Protein AF-A0AAD3TSW9-F1 (afdb_monomer_lite)

Secondary structure (DSSP, 8-state):
-----PPPPPPP----SS---TT-PPPSSHHHHHHHHHHHHHHHTTGGGS-HHHHHHHHHHHHHHHHHHHHHHHHTHHHHHHHHHHHHHHHHHS-SS--HHHHHHHHHHHHHHHHHHHHHHHHT-------

Foldseek 3Di:
DDDPDDDPPDDDDDPDDQDDDPPDQDDDDPVNVVVVVVVVVCVVVVVSVDDPVVVVVVCVVVVVVVVVVVVCCVPPVVVVVLVVVLVVCCVPVVDSPDPVVVVVVVVVVVVVVVVVVVVVVVVDPPPDPDD

Structure (mmCIF, N/CA/C/O backbone):
data_AF-A0AAD3TSW9-F1
#
_entry.id   AF-A0AAD3TSW9-F1
#
loop_
_atom_site.group_PDB
_atom_site.id
_atom_site.type_symbol
_atom_site.label_atom_id
_atom_site.label_alt_id
_atom_site.label_comp_id
_atom_site.label_asym_id
_atom_site.label_entity_id
_atom_site.label_seq_id
_atom_site.pdbx_PDB_ins_code
_atom_site.Cartn_x
_atom_site.Cartn_y
_atom_site.Cartn_z
_atom_site.occupancy
_atom_site.B_iso_or_equiv
_atom_site.auth_seq_id
_atom_site.auth_comp_id
_atom_site.auth_asym_id
_atom_site.auth_atom_id
_atom_site.pdbx_PDB_model_num
ATOM 1 N N . MET A 1 1 ? -52.615 -1.595 41.975 1.00 52.59 1 MET A N 1
ATOM 2 C CA . MET A 1 1 ? -51.760 -0.455 41.580 1.00 52.59 1 MET A CA 1
ATOM 3 C C . MET A 1 1 ? -50.637 -0.987 40.697 1.00 52.59 1 MET A C 1
ATOM 5 O O . MET A 1 1 ? -49.914 -1.856 41.174 1.00 52.59 1 MET A O 1
ATOM 9 N N . PRO A 1 2 ? -50.525 -0.578 39.422 1.00 58.91 2 PRO A N 1
ATOM 10 C CA . PRO A 1 2 ? -49.438 -1.028 38.558 1.00 58.91 2 PRO A CA 1
ATOM 11 C C . PRO A 1 2 ? -48.141 -0.309 38.956 1.00 58.91 2 PRO A C 1
ATOM 13 O O . PRO A 1 2 ? -48.108 0.916 39.022 1.00 58.91 2 PRO A O 1
ATOM 16 N N . ARG A 1 3 ? -47.082 -1.069 39.261 1.00 62.22 3 ARG A N 1
ATOM 17 C CA . ARG A 1 3 ? -45.734 -0.518 39.457 1.00 62.22 3 ARG A CA 1
ATOM 18 C C . ARG A 1 3 ? -45.218 -0.044 38.100 1.00 62.22 3 ARG A C 1
ATOM 20 O O . ARG A 1 3 ? -44.934 -0.868 37.236 1.00 62.22 3 ARG A O 1
ATOM 27 N N . THR A 1 4 ? -45.112 1.264 37.905 1.00 66.75 4 THR A N 1
ATOM 28 C CA . THR A 1 4 ? -44.358 1.827 36.786 1.00 66.75 4 THR A CA 1
ATOM 29 C C . THR A 1 4 ? -42.881 1.593 37.079 1.00 66.75 4 THR A C 1
ATOM 31 O O . THR A 1 4 ? -42.334 2.160 38.019 1.00 66.75 4 THR A O 1
ATOM 34 N N . HIS A 1 5 ? -42.243 0.692 36.331 1.00 65.69 5 HIS A N 1
ATOM 35 C CA . HIS A 1 5 ? -40.787 0.659 36.292 1.00 65.69 5 HIS A CA 1
ATOM 36 C C . HIS A 1 5 ? -40.341 1.907 35.538 1.00 65.69 5 HIS A C 1
ATOM 38 O O . HIS A 1 5 ? -40.593 2.016 34.337 1.00 65.69 5 HIS A O 1
ATOM 44 N N . ASP A 1 6 ? -39.717 2.849 36.240 1.00 69.56 6 ASP A N 1
ATOM 45 C CA . ASP A 1 6 ? -39.040 3.962 35.590 1.00 69.56 6 ASP A CA 1
ATOM 46 C C . ASP A 1 6 ? -38.030 3.384 34.596 1.00 69.56 6 ASP A C 1
ATOM 48 O O . ASP A 1 6 ? -37.225 2.508 34.935 1.00 69.56 6 ASP A O 1
ATOM 52 N N . ALA A 1 7 ? -38.119 3.818 33.338 1.00 68.94 7 ALA A N 1
ATOM 53 C CA . ALA A 1 7 ? -37.167 3.407 32.323 1.00 68.94 7 ALA A CA 1
ATOM 54 C C . ALA A 1 7 ? -35.771 3.822 32.798 1.00 68.94 7 ALA A C 1
ATOM 56 O O . ALA A 1 7 ? -35.547 4.993 33.114 1.00 68.94 7 ALA A O 1
ATOM 57 N N . ALA A 1 8 ? -34.851 2.856 32.882 1.00 71.81 8 ALA A N 1
ATOM 58 C CA . ALA A 1 8 ? -33.491 3.122 33.325 1.00 71.81 8 ALA A CA 1
ATOM 59 C C . ALA A 1 8 ? -32.912 4.305 32.525 1.00 71.81 8 ALA A C 1
ATOM 61 O O . ALA A 1 8 ? -33.096 4.353 31.301 1.00 71.81 8 ALA A O 1
ATOM 62 N N . PRO A 1 9 ? -32.242 5.270 33.185 1.00 72.25 9 PRO A N 1
ATOM 63 C CA . PRO A 1 9 ? -31.686 6.423 32.496 1.00 72.25 9 PRO A CA 1
ATOM 64 C C . PRO A 1 9 ? -30.763 5.947 31.377 1.00 72.25 9 PRO A C 1
ATOM 66 O O . PRO A 1 9 ? -30.002 4.989 31.546 1.00 72.25 9 PRO A O 1
ATOM 69 N N . ALA A 1 10 ? -30.846 6.608 30.220 1.00 65.88 10 ALA A N 1
ATOM 70 C CA . ALA A 1 10 ? -29.999 6.270 29.088 1.00 65.88 10 ALA A CA 1
ATOM 71 C C . ALA A 1 10 ? -28.527 6.296 29.541 1.00 65.88 10 ALA A C 1
ATOM 73 O O . ALA A 1 10 ? -28.100 7.296 30.128 1.00 65.88 10 ALA A O 1
ATOM 74 N N . PRO A 1 11 ? -27.747 5.227 29.298 1.00 59.88 11 PRO A N 1
ATOM 75 C CA . PRO A 1 11 ? -26.388 5.138 29.804 1.00 59.88 11 PRO A CA 1
ATOM 76 C C . PRO A 1 11 ? -25.559 6.323 29.298 1.00 59.88 11 PRO A C 1
ATOM 78 O O . PRO A 1 11 ? -25.473 6.619 28.095 1.00 59.88 11 PRO A O 1
ATOM 81 N N . THR A 1 12 ? -24.969 7.039 30.248 1.00 55.97 12 THR A N 1
ATOM 82 C CA . THR A 1 12 ? -24.057 8.145 29.998 1.00 55.97 12 THR A CA 1
ATOM 83 C C . THR A 1 12 ? -22.735 7.584 29.484 1.00 55.97 12 THR A C 1
ATOM 85 O O . THR A 1 12 ? -22.112 6.708 30.080 1.00 55.97 12 THR A O 1
ATOM 88 N N . SER A 1 13 ? -22.325 8.044 28.303 1.00 50.69 13 SER A N 1
ATOM 89 C CA . SER A 1 13 ? -21.106 7.577 27.648 1.00 50.69 13 SER A CA 1
ATOM 90 C C . SER A 1 13 ? -19.903 8.286 28.257 1.00 50.69 13 SER A C 1
ATOM 92 O O . SER A 1 13 ? -19.529 9.362 27.793 1.00 50.69 13 SER A O 1
ATOM 94 N N . TYR A 1 14 ? -19.299 7.691 29.282 1.00 47.47 14 TYR A N 1
ATOM 95 C CA . TYR A 1 14 ? -17.979 8.096 29.753 1.00 47.47 14 TYR A CA 1
ATOM 96 C C . TYR A 1 14 ? -16.935 7.170 29.138 1.00 47.47 14 TYR A C 1
ATOM 98 O O . TYR A 1 14 ? -16.962 5.957 29.342 1.00 47.47 14 TYR A O 1
ATOM 106 N N . ARG A 1 15 ? -16.000 7.742 28.375 1.00 52.94 15 ARG A N 1
ATOM 107 C CA . ARG A 1 15 ? -14.764 7.055 27.998 1.00 52.94 15 ARG A CA 1
ATOM 108 C C . ARG A 1 15 ? -13.807 7.184 29.184 1.00 52.94 15 ARG A C 1
ATOM 110 O O . ARG A 1 15 ? -13.001 8.105 29.223 1.00 52.94 15 ARG A O 1
ATOM 117 N N . LEU A 1 16 ? -13.939 6.290 30.159 1.00 44.91 16 LEU A N 1
ATOM 118 C CA . LEU A 1 16 ? -12.972 6.130 31.242 1.00 44.91 16 LEU A CA 1
ATOM 119 C C . LEU A 1 16 ? -12.423 4.698 31.186 1.00 44.91 16 LEU A C 1
ATOM 121 O O . LEU A 1 16 ? -13.179 3.748 31.352 1.00 44.91 16 LEU A O 1
ATOM 125 N N . GLY A 1 17 ? -11.122 4.553 30.920 1.00 48.62 17 GLY A N 1
ATOM 126 C CA . GLY A 1 17 ? -10.376 3.329 31.237 1.00 48.62 17 GLY A CA 1
ATOM 127 C C . GLY A 1 17 ? -10.744 2.046 30.477 1.00 48.62 17 GLY A C 1
ATOM 128 O O . GLY A 1 17 ? -10.981 1.025 31.105 1.00 48.62 17 GLY A O 1
ATOM 129 N N . GLY A 1 18 ? -10.736 2.056 29.141 1.00 51.91 18 GLY A N 1
ATOM 130 C CA . GLY A 1 18 ? -10.472 0.812 28.393 1.00 51.91 18 GLY A CA 1
ATOM 131 C C . GLY A 1 18 ? -11.644 -0.123 28.067 1.00 51.91 18 GLY A C 1
ATOM 132 O O . GLY A 1 18 ? -11.401 -1.185 27.513 1.00 51.91 18 GLY A O 1
ATOM 133 N N . ILE A 1 19 ? -12.910 0.247 28.297 1.00 50.22 19 ILE A N 1
ATOM 134 C CA . ILE A 1 19 ? -14.049 -0.557 27.805 1.00 50.22 19 ILE A CA 1
ATOM 135 C C . ILE A 1 19 ? -14.757 0.177 26.661 1.00 50.22 19 ILE A C 1
ATOM 137 O O . ILE A 1 19 ? -15.456 1.172 26.869 1.00 50.22 19 ILE A O 1
ATOM 141 N N . VAL A 1 20 ? -14.594 -0.323 25.431 1.00 55.25 20 VAL A N 1
ATOM 142 C CA . VAL A 1 20 ? -15.371 0.117 24.262 1.00 55.25 20 VAL A CA 1
ATOM 143 C C . VAL A 1 20 ? -16.806 -0.385 24.430 1.00 55.25 20 VAL A C 1
ATOM 145 O O . VAL A 1 20 ? -17.089 -1.563 24.226 1.00 55.25 20 VAL A O 1
ATOM 148 N N . ARG A 1 21 ? -17.733 0.497 24.819 1.00 55.62 21 ARG A N 1
ATOM 149 C CA . ARG A 1 21 ? -19.162 0.162 24.811 1.00 55.62 21 ARG A CA 1
ATOM 150 C C . ARG A 1 21 ? -19.724 0.318 23.390 1.00 55.62 21 ARG A C 1
ATOM 152 O O . ARG A 1 21 ? -19.647 1.386 22.787 1.00 55.62 21 ARG A O 1
ATOM 159 N N . TYR A 1 22 ? -20.266 -0.774 22.847 1.00 59.31 22 TYR A N 1
ATOM 160 C CA . TYR A 1 22 ? -20.879 -0.873 21.507 1.00 59.31 22 TYR A CA 1
ATOM 161 C C . TYR A 1 22 ? -22.328 -0.357 21.453 1.00 59.31 22 TYR A C 1
ATOM 163 O O . TYR A 1 22 ? -23.017 -0.494 20.443 1.00 59.31 22 TYR A O 1
ATOM 171 N N . ASP A 1 23 ? -22.806 0.208 22.554 1.00 59.72 23 ASP A N 1
ATOM 172 C CA . ASP A 1 23 ? -24.193 0.576 22.818 1.00 59.72 23 ASP A CA 1
ATOM 173 C C . ASP A 1 23 ? -24.672 1.785 21.997 1.00 59.72 23 ASP A C 1
ATOM 175 O O . ASP A 1 23 ? -25.854 1.867 21.661 1.00 59.72 23 ASP A O 1
ATOM 179 N N . LYS A 1 24 ? -23.777 2.695 21.589 1.00 64.94 24 LYS A N 1
ATOM 180 C CA . LYS A 1 24 ? -24.124 3.838 20.724 1.00 64.94 24 LYS A CA 1
ATOM 181 C C . LYS A 1 24 ? -23.569 3.692 19.312 1.00 64.94 24 LYS A C 1
ATOM 183 O O . LYS A 1 24 ? -22.480 4.166 18.990 1.00 64.94 24 LYS A O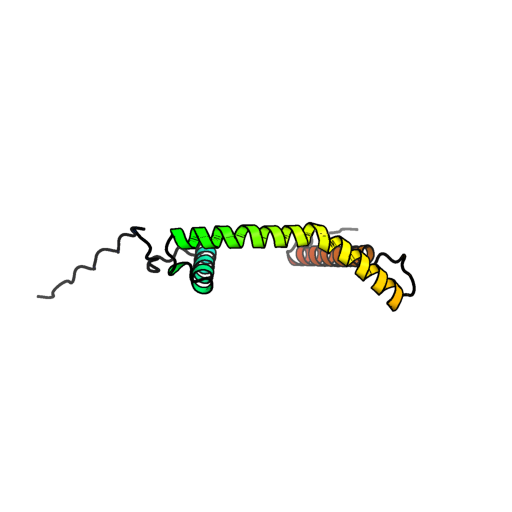 1
ATOM 188 N N . MET A 1 25 ? -24.371 3.105 18.424 1.00 68.19 25 MET A N 1
ATOM 189 C CA . MET A 1 25 ? -24.044 3.069 17.001 1.00 68.19 25 MET A CA 1
ATOM 190 C C . MET A 1 25 ? -24.200 4.471 16.374 1.00 68.19 25 MET A C 1
ATOM 192 O O . MET A 1 25 ? -25.280 5.061 16.470 1.00 68.19 25 MET A O 1
ATOM 196 N N . PRO A 1 26 ? -23.180 5.015 15.682 1.00 77.75 26 PRO A N 1
ATOM 197 C CA . PRO A 1 26 ? -23.288 6.323 15.039 1.00 77.75 26 PRO A CA 1
ATOM 198 C C . PRO A 1 26 ? -24.380 6.340 13.947 1.00 77.75 26 PRO A C 1
ATOM 200 O O . PRO A 1 26 ? -24.703 5.289 13.374 1.00 77.75 26 PRO A O 1
ATOM 203 N N . PRO A 1 27 ? -24.963 7.515 13.635 1.00 81.50 27 PRO A N 1
ATOM 204 C CA . PRO A 1 27 ? -25.993 7.667 12.604 1.00 81.50 27 PRO A CA 1
ATOM 205 C C . PRO A 1 27 ? -25.520 7.179 11.225 1.00 81.50 27 PRO A C 1
ATOM 207 O O . PRO A 1 27 ? -24.321 7.034 10.972 1.00 81.50 27 PRO A O 1
ATOM 210 N N . ARG A 1 28 ? -26.478 6.854 10.345 1.00 75.75 28 ARG A N 1
ATOM 211 C CA . ARG A 1 28 ? -26.212 6.295 9.006 1.00 75.75 28 ARG A CA 1
ATOM 212 C C . ARG A 1 28 ? -25.315 7.236 8.186 1.00 75.75 28 ARG A C 1
ATOM 214 O O . ARG A 1 28 ? -25.479 8.448 8.240 1.00 75.75 28 ARG A O 1
ATOM 221 N N . GLY A 1 29 ? -24.369 6.657 7.443 1.00 86.19 29 GLY A N 1
ATOM 222 C CA . GLY A 1 29 ? -23.421 7.382 6.590 1.00 86.19 29 GLY A CA 1
ATOM 223 C C . GLY A 1 29 ? -21.984 6.860 6.698 1.00 86.19 29 GLY A C 1
ATOM 224 O O . GLY A 1 29 ? -21.730 5.806 7.291 1.00 86.19 29 GLY A O 1
ATOM 225 N N . ILE A 1 30 ? -21.037 7.635 6.163 1.00 86.44 30 ILE A N 1
ATOM 226 C CA . ILE A 1 30 ? -19.595 7.316 6.124 1.00 86.44 30 ILE A CA 1
ATOM 227 C C . ILE A 1 30 ? -19.034 7.119 7.538 1.00 86.44 30 ILE A C 1
ATOM 229 O O . ILE A 1 30 ? -18.249 6.205 7.780 1.00 86.44 30 ILE A O 1
ATOM 233 N N . ARG A 1 31 ? -19.519 7.900 8.511 1.00 79.12 31 ARG A N 1
ATOM 234 C CA . ARG A 1 31 ? -19.105 7.789 9.918 1.00 79.12 31 ARG A CA 1
ATOM 235 C C . ARG A 1 31 ? -19.416 6.414 10.518 1.00 79.12 31 ARG A C 1
ATOM 237 O O . ARG A 1 31 ? -18.618 5.892 11.289 1.00 79.12 31 ARG A O 1
ATOM 244 N N . ARG A 1 32 ? -20.541 5.793 10.137 1.00 81.69 32 ARG A N 1
ATOM 245 C CA . ARG A 1 32 ? -20.891 4.424 10.555 1.00 81.69 32 ARG A CA 1
ATOM 246 C C . ARG A 1 32 ? -20.035 3.377 9.856 1.00 81.69 32 ARG A C 1
ATOM 248 O O . ARG A 1 32 ? -19.698 2.375 10.479 1.00 81.69 32 ARG A O 1
ATOM 255 N N . PHE A 1 33 ? -19.694 3.591 8.589 1.00 85.69 33 PHE A N 1
ATOM 256 C CA . PHE A 1 33 ? -18.800 2.690 7.867 1.00 85.69 33 PHE A CA 1
ATOM 257 C C . PHE A 1 33 ? -17.397 2.682 8.486 1.00 85.69 33 PHE A C 1
ATOM 259 O O . PHE A 1 33 ? -16.904 1.614 8.836 1.00 85.69 33 PHE A O 1
ATOM 266 N N . LEU A 1 34 ? -16.812 3.863 8.715 1.00 85.94 34 LEU A N 1
ATOM 267 C CA . LEU A 1 34 ? -15.507 4.003 9.367 1.00 85.94 34 LEU A CA 1
ATOM 268 C C . LEU A 1 34 ? -15.508 3.391 10.768 1.00 85.94 34 LEU A C 1
ATOM 270 O O . LEU A 1 34 ? -14.627 2.606 11.084 1.00 85.94 34 LEU A O 1
ATOM 274 N N . TRP A 1 35 ? -16.543 3.656 11.571 1.00 82.31 35 TRP A N 1
ATOM 275 C CA . TRP A 1 35 ? -16.681 3.056 12.901 1.00 82.31 35 TRP A CA 1
ATOM 276 C C . TRP A 1 35 ? -16.719 1.521 12.858 1.00 82.31 35 TRP A C 1
ATOM 278 O O . TRP A 1 35 ? -16.021 0.869 13.628 1.00 82.31 35 TRP A O 1
ATOM 288 N N . LYS A 1 36 ? -17.471 0.928 11.916 1.00 84.06 36 LYS A N 1
ATOM 289 C CA . LYS A 1 36 ? -17.488 -0.532 11.723 1.00 84.06 36 LYS A CA 1
ATOM 290 C C . LYS A 1 36 ? -16.119 -1.073 11.315 1.00 84.06 36 LYS A C 1
ATOM 292 O O . LYS A 1 36 ? -15.745 -2.150 11.763 1.00 84.06 36 LYS A O 1
ATOM 297 N N . LYS A 1 37 ? -15.394 -0.358 10.452 1.00 85.88 37 LYS A N 1
ATOM 298 C CA . LYS A 1 37 ? -14.063 -0.772 9.998 1.00 85.88 37 LYS A CA 1
ATOM 299 C C . LYS A 1 37 ? -13.017 -0.658 11.098 1.00 85.88 37 LYS A C 1
ATOM 301 O O . LYS A 1 37 ? -12.283 -1.619 11.283 1.00 85.88 37 LYS A O 1
ATOM 306 N N . CYS A 1 38 ? -13.009 0.426 11.870 1.00 80.81 38 CYS A N 1
ATOM 307 C CA . CYS A 1 38 ? -12.161 0.537 13.056 1.00 80.81 38 CYS A CA 1
ATOM 308 C C . CYS A 1 38 ? -12.426 -0.615 14.028 1.00 80.81 38 CYS A C 1
ATOM 310 O O . CYS A 1 38 ? -11.490 -1.292 14.415 1.00 80.81 38 CYS A O 1
ATOM 312 N N . LEU A 1 39 ? -13.694 -0.931 14.312 1.00 81.50 39 LEU A N 1
ATOM 313 C CA . LEU A 1 39 ? -14.035 -2.067 15.171 1.00 81.50 39 LEU A CA 1
ATOM 314 C C . LEU A 1 39 ? -13.588 -3.423 14.618 1.00 81.50 39 LEU A C 1
ATOM 316 O O . LEU A 1 39 ? -13.150 -4.275 15.381 1.00 81.50 39 LEU A O 1
ATOM 320 N N . GLN A 1 40 ? -13.695 -3.639 13.304 1.00 83.50 40 GLN A N 1
ATOM 321 C CA . GLN A 1 40 ? -13.167 -4.854 12.675 1.00 83.50 40 GLN A CA 1
ATOM 322 C C . GLN A 1 40 ? -11.649 -4.942 12.838 1.00 83.50 40 GLN A C 1
ATOM 324 O O . GLN A 1 40 ? -11.135 -6.009 13.150 1.00 83.50 40 GLN A O 1
ATOM 329 N N . VAL A 1 41 ? -10.938 -3.830 12.651 1.00 80.06 41 VAL A N 1
ATOM 330 C CA . VAL A 1 41 ? -9.483 -3.769 12.827 1.00 80.06 41 VAL A CA 1
ATOM 331 C C . VAL A 1 41 ? -9.102 -4.024 14.286 1.00 80.06 41 VAL A C 1
ATOM 333 O O . VAL A 1 41 ? -8.248 -4.870 14.536 1.00 80.06 41 VAL A O 1
ATOM 336 N N . ASP A 1 42 ? -9.782 -3.385 15.239 1.00 78.50 42 ASP A N 1
ATOM 337 C CA . ASP A 1 42 ? -9.553 -3.574 16.677 1.00 78.50 42 ASP A CA 1
ATOM 338 C C . ASP A 1 42 ? -9.799 -5.027 17.109 1.00 78.50 42 ASP A C 1
ATOM 340 O O . ASP A 1 42 ? -9.064 -5.557 17.943 1.00 78.50 42 ASP A O 1
ATOM 344 N N . ALA A 1 43 ? -10.802 -5.686 16.518 1.00 78.38 43 ALA A N 1
ATOM 345 C CA . ALA A 1 43 ? -11.105 -7.093 16.765 1.00 78.38 43 ALA A CA 1
ATOM 346 C C . ALA A 1 43 ? -10.070 -8.039 16.135 1.00 78.38 43 ALA A C 1
ATOM 348 O O . ALA A 1 43 ? -9.656 -8.997 16.779 1.00 78.38 43 ALA A O 1
ATOM 349 N N . HIS A 1 44 ? -9.636 -7.786 14.896 1.00 81.94 44 HIS A N 1
ATOM 350 C CA . HIS A 1 44 ? -8.659 -8.639 14.209 1.00 81.94 44 HIS A CA 1
ATOM 351 C C . HIS A 1 44 ? -7.244 -8.516 14.778 1.00 81.94 44 HIS A C 1
ATOM 353 O O . HIS A 1 44 ? -6.504 -9.494 14.773 1.00 81.94 44 HIS A O 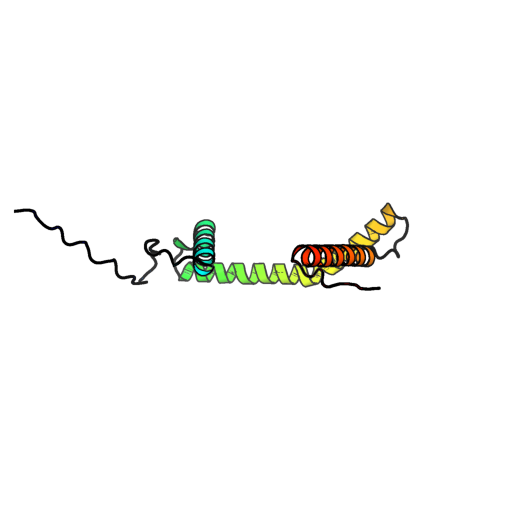1
ATOM 359 N N . LEU A 1 45 ? -6.869 -7.332 15.260 1.00 74.00 45 LEU A N 1
ATOM 360 C CA . LEU A 1 45 ? -5.549 -7.067 15.833 1.00 74.00 45 LEU A CA 1
ATOM 361 C C . LEU A 1 45 ? -5.532 -7.178 17.363 1.00 74.00 45 LEU A C 1
ATOM 363 O O . LEU A 1 45 ? -4.504 -6.912 17.978 1.00 74.00 45 LEU A O 1
ATOM 367 N N . CYS A 1 46 ? -6.658 -7.561 17.976 1.00 78.88 46 CYS A N 1
ATOM 368 C CA . CYS A 1 46 ? -6.836 -7.655 19.427 1.00 78.88 46 CYS A CA 1
ATOM 369 C C . CYS A 1 46 ? -6.434 -6.384 20.202 1.00 78.88 46 CYS A C 1
ATOM 371 O O . CYS A 1 46 ? -6.188 -6.451 21.405 1.00 78.88 46 CYS A O 1
ATOM 373 N N . PHE A 1 47 ? -6.432 -5.208 19.562 1.00 75.31 47 PHE A N 1
ATOM 374 C CA . PHE A 1 47 ? -6.094 -3.943 20.225 1.00 75.31 47 PHE A CA 1
ATOM 375 C C . PHE A 1 47 ? -7.048 -3.605 21.373 1.00 75.31 4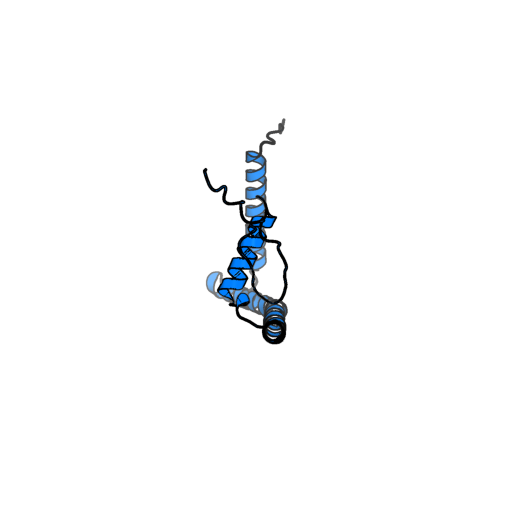7 PHE A C 1
ATOM 377 O O . PHE A 1 47 ? -6.673 -2.881 22.287 1.00 75.31 47 PHE A O 1
ATOM 384 N N . ALA A 1 48 ? -8.263 -4.164 21.361 1.00 70.62 48 ALA A N 1
ATOM 385 C CA . ALA A 1 48 ? -9.233 -3.994 22.438 1.00 70.62 48 ALA A CA 1
ATOM 386 C C . ALA A 1 48 ? -8.846 -4.704 23.751 1.00 70.62 48 ALA A C 1
ATOM 388 O O . ALA A 1 48 ? -9.419 -4.377 24.787 1.00 70.62 48 ALA A O 1
ATOM 389 N N . MET A 1 49 ? -7.925 -5.675 23.713 1.00 82.31 49 MET A N 1
ATOM 390 C CA . MET A 1 49 ? -7.440 -6.391 24.903 1.00 82.31 49 MET A CA 1
ATOM 391 C C . MET A 1 49 ? -6.103 -5.862 25.423 1.00 82.31 49 MET A C 1
ATOM 393 O O . MET A 1 49 ? -5.703 -6.235 26.521 1.00 82.31 49 MET A O 1
ATOM 397 N N . LEU A 1 50 ? -5.423 -5.015 24.649 1.00 83.38 50 LEU A N 1
ATOM 398 C CA . LEU A 1 50 ? -4.133 -4.460 25.030 1.00 83.38 50 LEU A CA 1
ATOM 399 C C . LEU A 1 50 ? -4.294 -3.273 25.969 1.00 83.38 50 LEU A C 1
ATOM 401 O O . LEU A 1 50 ? -5.156 -2.409 25.774 1.00 83.38 50 LEU A O 1
ATOM 405 N N . GLU A 1 51 ? -3.389 -3.174 26.937 1.00 86.19 51 GLU A N 1
ATOM 406 C CA . GLU A 1 51 ? -3.244 -1.928 27.670 1.00 86.19 51 GLU A CA 1
ATOM 407 C C . GLU A 1 51 ? -2.721 -0.822 26.746 1.00 86.19 51 GLU A C 1
ATOM 409 O O . GLU A 1 51 ? -2.004 -1.057 25.768 1.00 86.19 51 GLU A O 1
ATOM 414 N N . TRP A 1 52 ? -3.056 0.427 27.074 1.00 79.56 52 TRP A N 1
ATOM 415 C CA . TRP A 1 52 ? -2.656 1.592 26.278 1.00 79.56 52 TRP A CA 1
ATOM 416 C C . TRP A 1 52 ? -1.138 1.648 26.022 1.00 79.56 52 TRP A C 1
ATOM 418 O O . TRP A 1 52 ? -0.696 2.034 24.940 1.00 79.56 52 TRP A O 1
ATOM 428 N N . TRP A 1 53 ? -0.338 1.225 27.003 1.00 87.44 53 TRP A N 1
ATOM 429 C CA . TRP A 1 53 ? 1.124 1.220 26.933 1.00 87.44 53 TRP A CA 1
ATOM 430 C C . TRP A 1 53 ? 1.667 0.103 26.032 1.00 87.44 53 TRP A C 1
ATOM 432 O O . TRP A 1 53 ? 2.604 0.330 25.268 1.00 87.44 53 TRP A O 1
ATOM 442 N N . GLU A 1 54 ? 1.057 -1.084 26.074 1.00 88.50 54 GLU A N 1
ATOM 443 C CA . GLU A 1 54 ? 1.422 -2.220 25.221 1.00 88.50 54 GLU A CA 1
ATOM 444 C C . GLU A 1 54 ? 1.126 -1.916 23.751 1.00 88.50 54 GLU A C 1
ATOM 446 O O . GLU A 1 54 ? 1.938 -2.213 22.872 1.00 88.50 54 GLU A O 1
ATOM 451 N N . ALA A 1 55 ? 0.005 -1.242 23.475 1.00 85.12 55 ALA A N 1
ATOM 452 C CA . ALA A 1 55 ? -0.343 -0.813 22.121 1.00 85.12 55 ALA A CA 1
ATOM 453 C C . ALA A 1 55 ? 0.701 0.165 21.562 1.00 85.12 55 ALA A C 1
ATOM 455 O O . ALA A 1 55 ? 1.045 0.106 20.379 1.00 85.12 55 ALA A O 1
ATOM 456 N N . LEU A 1 56 ? 1.257 1.016 22.428 1.00 87.62 56 LEU A N 1
ATOM 457 C CA . LEU A 1 56 ? 2.350 1.929 22.101 1.00 87.62 56 LEU A CA 1
ATOM 458 C C . LEU A 1 56 ? 3.642 1.178 21.736 1.00 87.62 56 LEU A C 1
ATOM 460 O O . LEU A 1 56 ? 4.287 1.529 20.748 1.00 87.62 56 LEU A O 1
ATOM 464 N N . LEU A 1 57 ? 3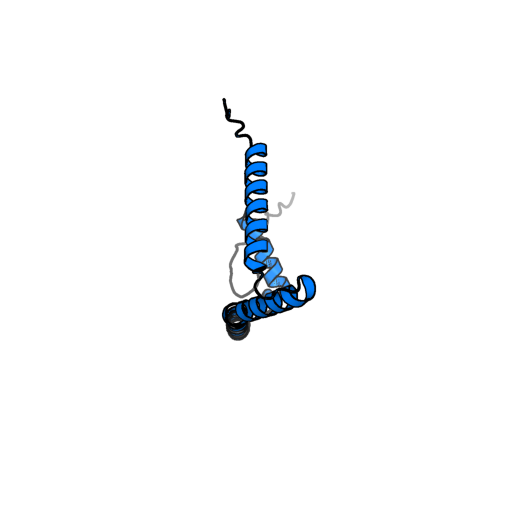.991 0.118 22.477 1.00 92.06 57 LEU A N 1
ATOM 465 C CA . LEU A 1 57 ? 5.155 -0.728 22.177 1.00 92.06 57 LEU A CA 1
ATOM 466 C C . LEU A 1 57 ? 5.002 -1.452 20.834 1.00 92.06 57 LEU A C 1
ATOM 468 O O . LEU A 1 57 ? 5.923 -1.433 20.018 1.00 92.06 57 LEU A O 1
ATOM 472 N N . ILE A 1 58 ? 3.830 -2.039 20.566 1.00 90.12 58 ILE A N 1
ATOM 473 C CA . ILE A 1 58 ? 3.558 -2.688 19.275 1.00 90.12 58 ILE A CA 1
ATOM 474 C C . ILE A 1 58 ? 3.633 -1.669 18.139 1.00 90.12 58 ILE A C 1
ATOM 476 O O . ILE A 1 58 ? 4.280 -1.936 17.126 1.00 90.12 58 ILE A O 1
ATOM 480 N N . ALA A 1 59 ? 3.029 -0.488 18.300 1.00 88.50 59 ALA A N 1
ATOM 481 C CA . ALA A 1 59 ? 3.097 0.567 17.294 1.00 88.50 59 ALA A CA 1
ATOM 482 C C . ALA A 1 59 ? 4.548 0.976 16.999 1.00 88.50 59 ALA A C 1
ATOM 484 O O . ALA A 1 59 ? 4.904 1.142 15.833 1.00 88.50 59 ALA A O 1
ATOM 485 N N . PHE A 1 60 ? 5.398 1.065 18.026 1.00 93.94 60 PHE A N 1
ATOM 486 C CA . PHE A 1 60 ? 6.813 1.402 17.875 1.00 93.94 60 PHE A CA 1
ATOM 487 C C . PHE A 1 60 ? 7.619 0.341 17.118 1.00 93.94 60 PHE A C 1
ATOM 489 O O . PHE A 1 60 ? 8.612 0.682 16.491 1.00 93.94 60 PHE A O 1
ATOM 496 N N . ILE A 1 61 ? 7.200 -0.926 17.130 1.00 94.94 61 ILE A N 1
ATOM 497 C CA . ILE A 1 61 ? 7.854 -2.004 16.371 1.00 94.94 61 ILE A CA 1
ATOM 498 C C . ILE A 1 61 ? 7.277 -2.094 14.953 1.00 94.94 61 ILE A C 1
ATOM 500 O O . ILE A 1 61 ? 8.013 -2.174 13.971 1.00 94.94 61 ILE A O 1
ATOM 504 N N . VAL A 1 62 ? 5.951 -2.053 14.823 1.00 93.06 62 VAL A N 1
ATOM 505 C CA . VAL A 1 62 ? 5.259 -2.241 13.542 1.00 93.06 62 VAL A CA 1
ATOM 506 C C . VAL A 1 62 ? 5.470 -1.050 12.609 1.00 93.06 62 VAL A C 1
ATOM 508 O O . VAL A 1 62 ? 5.679 -1.253 11.412 1.00 93.06 62 VAL A O 1
ATOM 511 N N . LEU A 1 63 ? 5.460 0.189 13.115 1.00 93.50 63 LEU A N 1
ATOM 512 C CA . LEU A 1 63 ? 5.674 1.376 12.280 1.00 93.50 63 LEU A CA 1
ATOM 513 C C . LEU A 1 63 ? 7.025 1.381 11.555 1.00 93.50 63 LEU A C 1
ATOM 515 O O . LEU A 1 63 ? 7.011 1.518 10.335 1.00 93.50 63 LEU A O 1
ATOM 519 N N . PRO A 1 64 ? 8.188 1.210 12.210 1.00 96.62 64 PRO A N 1
ATOM 520 C CA . PRO A 1 64 ? 9.455 1.194 11.493 1.00 96.62 64 PRO A CA 1
ATOM 521 C C . PRO A 1 64 ? 9.553 -0.000 10.548 1.00 96.62 64 PRO A C 1
ATOM 523 O O . PRO A 1 64 ? 10.017 0.179 9.430 1.00 96.62 64 PRO A O 1
ATOM 526 N N . VAL A 1 65 ? 9.069 -1.191 10.926 1.00 96.88 65 VAL A N 1
ATOM 527 C CA . VAL A 1 65 ? 9.084 -2.363 10.029 1.00 96.88 65 VAL A CA 1
ATOM 528 C C . VAL A 1 65 ? 8.263 -2.101 8.766 1.00 96.88 65 VAL A C 1
ATOM 530 O O . VAL A 1 65 ? 8.739 -2.338 7.657 1.00 96.88 65 VAL A O 1
ATOM 533 N N . THR A 1 66 ? 7.052 -1.563 8.910 1.00 95.56 66 THR A N 1
ATOM 534 C CA . THR A 1 66 ? 6.201 -1.219 7.762 1.00 95.56 66 THR A CA 1
ATOM 535 C C . THR A 1 66 ? 6.787 -0.075 6.939 1.00 95.56 66 THR A C 1
ATOM 537 O O . THR A 1 66 ? 6.734 -0.123 5.712 1.00 95.56 66 THR A O 1
ATOM 540 N N . LEU A 1 67 ? 7.411 0.919 7.572 1.00 95.88 67 LEU A N 1
ATOM 541 C CA . LEU A 1 67 ? 8.062 2.032 6.883 1.00 95.88 67 LEU A CA 1
ATOM 542 C C . LEU A 1 67 ? 9.305 1.573 6.112 1.00 95.88 67 LEU A C 1
ATOM 544 O O . LEU A 1 67 ? 9.469 1.953 4.955 1.00 95.88 67 LEU A O 1
ATOM 548 N N . PHE A 1 68 ? 10.133 0.701 6.692 1.00 96.25 68 PHE A N 1
ATOM 549 C CA . PHE A 1 68 ? 11.260 0.070 6.003 1.00 96.25 68 PHE A CA 1
ATOM 550 C C . PHE A 1 68 ? 10.804 -0.820 4.851 1.00 96.25 68 PHE A C 1
ATOM 552 O O . PHE A 1 68 ? 11.427 -0.807 3.790 1.00 96.25 68 PHE A O 1
ATOM 559 N N . PHE A 1 69 ? 9.708 -1.559 5.024 1.00 95.88 69 PHE A N 1
ATOM 560 C CA . PHE A 1 69 ? 9.110 -2.336 3.945 1.00 95.88 69 PHE A CA 1
ATOM 561 C C . PHE A 1 69 ? 8.699 -1.431 2.779 1.00 95.88 69 PHE A C 1
ATOM 563 O O . PHE A 1 69 ? 9.122 -1.660 1.649 1.00 95.88 69 PHE A O 1
ATOM 570 N N . TRP A 1 70 ? 7.958 -0.354 3.051 1.00 95.88 70 TRP A N 1
ATOM 571 C CA . TRP A 1 70 ? 7.567 0.605 2.019 1.00 95.88 70 TRP A CA 1
ATOM 572 C C . TRP A 1 70 ? 8.768 1.291 1.374 1.00 95.88 70 TRP A C 1
ATOM 574 O O . TRP A 1 70 ? 8.817 1.401 0.152 1.00 95.88 70 TRP A O 1
ATOM 584 N N . TYR A 1 71 ? 9.760 1.698 2.165 1.00 95.56 71 TYR A N 1
ATOM 585 C CA . TYR A 1 71 ? 11.012 2.240 1.647 1.00 95.56 71 TYR A CA 1
ATOM 586 C C . TYR A 1 71 ? 11.694 1.251 0.697 1.00 95.56 71 TYR A C 1
ATOM 588 O O . TYR A 1 71 ? 12.072 1.629 -0.408 1.00 95.56 71 TYR A O 1
ATOM 596 N N . SER A 1 72 ? 11.775 -0.025 1.076 1.00 93.06 72 SER A N 1
ATOM 597 C CA . SER A 1 72 ? 12.339 -1.080 0.234 1.00 93.06 72 SER A CA 1
ATOM 598 C C . SER A 1 72 ? 11.545 -1.269 -1.063 1.00 93.06 72 SER A C 1
ATOM 600 O O . SER A 1 72 ? 12.127 -1.323 -2.150 1.00 93.06 72 SER A O 1
ATOM 602 N N . CYS A 1 73 ? 10.211 -1.275 -0.978 1.00 93.38 73 CYS A N 1
ATOM 603 C CA . CYS A 1 73 ? 9.339 -1.322 -2.146 1.00 93.38 73 CYS A CA 1
ATOM 604 C C . CYS A 1 73 ? 9.568 -0.130 -3.083 1.00 93.38 73 CYS A C 1
ATOM 606 O O . CYS A 1 73 ? 9.632 -0.316 -4.289 1.00 93.38 73 CYS A O 1
ATOM 608 N N . TYR A 1 74 ? 9.729 1.092 -2.582 1.00 92.88 74 TYR A N 1
ATOM 609 C CA . TYR A 1 74 ? 9.944 2.241 -3.466 1.00 92.88 74 TYR A CA 1
ATOM 610 C C . TYR A 1 74 ? 11.377 2.338 -3.997 1.00 92.88 74 TYR A C 1
ATOM 612 O O . TYR A 1 74 ? 11.571 2.742 -5.141 1.00 92.88 74 TYR A O 1
ATOM 620 N N . ALA A 1 75 ? 12.374 1.951 -3.203 1.00 92.56 75 ALA A N 1
ATOM 621 C CA . ALA A 1 75 ? 13.779 2.074 -3.574 1.00 92.56 75 ALA A CA 1
ATOM 622 C C . ALA A 1 75 ? 14.254 0.939 -4.498 1.00 92.56 75 ALA A C 1
ATOM 624 O O . ALA A 1 75 ? 14.898 1.202 -5.512 1.00 92.56 75 ALA A O 1
ATOM 625 N N . TYR A 1 76 ? 13.932 -0.320 -4.182 1.00 88.75 76 TYR A N 1
ATOM 626 C CA . TYR A 1 76 ? 14.527 -1.486 -4.852 1.00 88.75 76 TYR A CA 1
ATOM 627 C C . TYR A 1 76 ? 13.602 -2.154 -5.872 1.00 88.75 76 TYR A C 1
ATOM 629 O O . TYR A 1 76 ? 14.059 -2.619 -6.921 1.00 88.75 76 TYR A O 1
ATOM 637 N N . PHE A 1 77 ? 12.295 -2.181 -5.610 1.00 88.25 77 PHE A N 1
ATOM 638 C CA . PHE A 1 77 ? 11.328 -2.839 -6.490 1.00 88.25 77 PHE A CA 1
ATOM 639 C C . PHE A 1 77 ? 11.302 -2.306 -7.937 1.00 88.25 77 PHE A C 1
ATOM 641 O O . PHE A 1 77 ? 11.291 -3.133 -8.854 1.00 88.25 77 PHE A O 1
ATOM 648 N N . PRO A 1 78 ? 11.339 -0.979 -8.215 1.00 88.69 78 PRO A N 1
ATOM 649 C CA . PRO A 1 78 ? 11.251 -0.504 -9.598 1.00 88.69 78 PRO A CA 1
ATOM 650 C C . PRO A 1 78 ? 12.466 -0.920 -10.437 1.00 88.69 78 PRO A C 1
ATOM 652 O O . PRO A 1 78 ? 12.321 -1.207 -11.626 1.00 88.69 78 PRO A O 1
ATOM 655 N N . GLY A 1 79 ? 13.655 -1.005 -9.830 1.00 87.31 79 GLY A N 1
ATOM 656 C CA . GLY A 1 79 ? 14.854 -1.512 -10.500 1.00 87.31 79 GLY A CA 1
ATOM 657 C C . GLY A 1 79 ? 14.708 -2.983 -10.895 1.00 87.31 79 GLY A C 1
ATOM 658 O O . GLY A 1 79 ? 14.984 -3.351 -12.039 1.00 87.31 79 GLY A O 1
ATOM 659 N N . HIS A 1 80 ? 14.189 -3.808 -9.982 1.00 88.19 80 HIS A N 1
ATOM 660 C CA . HIS A 1 80 ? 13.948 -5.229 -10.232 1.00 88.19 80 HIS A CA 1
ATOM 661 C C . HIS A 1 80 ? 12.914 -5.483 -11.328 1.00 88.19 80 HIS A C 1
ATOM 663 O O . HIS A 1 80 ? 13.143 -6.339 -12.183 1.00 88.19 80 HIS A O 1
ATOM 669 N N . ILE A 1 81 ? 11.814 -4.722 -11.355 1.00 89.12 81 ILE A N 1
ATOM 670 C CA . ILE A 1 81 ? 10.817 -4.846 -12.425 1.00 89.12 81 ILE A CA 1
ATOM 671 C C . ILE A 1 81 ? 11.457 -4.539 -13.780 1.00 89.12 81 ILE A C 1
ATOM 673 O O . ILE A 1 81 ? 11.304 -5.326 -14.707 1.00 89.12 81 ILE A O 1
ATOM 677 N N . ARG A 1 82 ? 12.227 -3.448 -13.907 1.00 87.62 82 ARG A N 1
ATOM 678 C CA . ARG A 1 82 ? 12.878 -3.091 -15.184 1.00 87.62 82 ARG A CA 1
ATOM 679 C C . ARG A 1 82 ? 13.805 -4.195 -15.692 1.00 87.62 82 ARG A C 1
ATOM 681 O O . ARG A 1 82 ? 13.834 -4.464 -16.891 1.00 87.62 82 ARG A O 1
ATOM 688 N N . TYR A 1 83 ? 14.540 -4.839 -14.788 1.00 89.38 83 TYR A N 1
ATOM 689 C CA . TYR A 1 83 ? 15.400 -5.971 -15.126 1.00 89.38 83 TYR A CA 1
ATOM 690 C C . TYR A 1 83 ? 14.598 -7.192 -15.602 1.00 89.38 83 TYR A C 1
ATOM 692 O O . TYR A 1 83 ? 14.907 -7.761 -16.651 1.00 89.38 83 TYR A O 1
ATOM 700 N N . LEU A 1 84 ? 13.550 -7.574 -14.865 1.00 90.44 84 LEU A N 1
ATOM 701 C CA . LEU A 1 84 ? 12.693 -8.711 -15.216 1.00 90.44 84 LEU A CA 1
ATOM 702 C C . LEU A 1 84 ? 11.978 -8.493 -16.550 1.00 90.44 84 LEU A C 1
ATOM 704 O O . LEU A 1 84 ? 11.935 -9.405 -17.372 1.00 90.44 84 LEU A O 1
ATOM 708 N N . THR A 1 85 ? 11.486 -7.280 -16.799 1.00 89.94 85 THR A N 1
ATOM 709 C CA . THR A 1 85 ? 10.822 -6.930 -18.055 1.00 89.94 85 THR A CA 1
ATOM 710 C C . THR A 1 85 ? 11.754 -7.084 -19.255 1.00 89.94 85 THR A C 1
ATOM 712 O O . THR A 1 85 ? 11.340 -7.650 -20.261 1.00 89.94 85 THR A O 1
ATOM 715 N N . ARG A 1 86 ? 13.021 -6.652 -19.155 1.00 88.25 86 ARG A N 1
ATOM 716 C CA . ARG A 1 86 ? 14.007 -6.827 -20.240 1.00 88.25 86 ARG A CA 1
ATOM 717 C C . ARG A 1 86 ? 14.303 -8.296 -20.527 1.00 88.25 86 ARG A C 1
ATOM 719 O O . ARG A 1 86 ? 14.304 -8.709 -21.679 1.00 88.25 86 ARG A O 1
ATOM 726 N N . ARG A 1 87 ? 14.503 -9.100 -19.479 1.00 89.94 87 ARG A N 1
ATOM 727 C CA . ARG A 1 87 ? 14.713 -10.553 -19.609 1.00 89.94 87 ARG A CA 1
ATOM 728 C C . ARG A 1 87 ? 13.510 -11.238 -20.251 1.00 89.94 87 ARG A C 1
ATOM 730 O O . ARG A 1 87 ? 13.678 -12.079 -21.124 1.00 89.94 87 ARG A O 1
ATOM 737 N N . TYR A 1 88 ? 12.303 -10.872 -19.828 1.00 90.00 88 TYR A N 1
ATOM 738 C CA . TYR A 1 88 ? 11.074 -11.387 -20.419 1.00 90.00 88 TYR A CA 1
ATOM 739 C C . TYR A 1 88 ? 10.957 -10.996 -21.900 1.00 90.00 88 TYR A C 1
ATOM 741 O O . TYR A 1 88 ? 10.639 -11.851 -22.724 1.00 90.00 88 TYR A O 1
ATOM 749 N N . ALA A 1 89 ? 11.275 -9.744 -22.251 1.00 89.25 89 ALA A N 1
ATOM 750 C CA . ALA A 1 89 ? 11.265 -9.275 -23.635 1.00 89.25 89 ALA A CA 1
ATOM 751 C C . ALA A 1 89 ? 12.229 -10.078 -24.521 1.00 89.25 89 ALA A C 1
ATOM 753 O O . ALA A 1 89 ? 11.833 -10.551 -25.584 1.00 89.25 89 ALA A O 1
ATOM 754 N N . TYR A 1 90 ? 13.441 -10.334 -24.026 1.00 89.06 90 TYR A N 1
ATOM 755 C CA . TYR A 1 90 ? 14.419 -11.171 -24.713 1.00 89.06 90 TYR A CA 1
ATOM 756 C C . TYR A 1 90 ? 13.909 -12.592 -24.966 1.00 89.06 90 TYR A C 1
ATOM 758 O O . TYR A 1 90 ? 13.988 -13.085 -26.086 1.00 89.06 90 TYR A O 1
ATOM 766 N N . TYR A 1 91 ? 13.356 -13.256 -23.948 1.00 92.69 91 TYR A N 1
ATOM 767 C CA . TYR A 1 91 ? 12.935 -14.651 -24.097 1.00 92.69 91 TYR A CA 1
ATOM 768 C C . TYR A 1 91 ? 11.689 -14.828 -24.966 1.00 92.69 91 TYR A C 1
ATOM 770 O O . TYR A 1 91 ? 11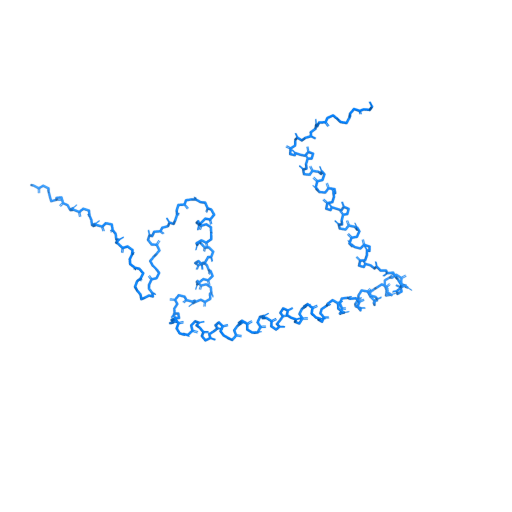.561 -15.853 -25.628 1.00 92.69 91 TYR A O 1
ATOM 778 N N . VAL A 1 92 ? 10.765 -13.866 -24.952 1.00 91.50 92 VAL A N 1
ATOM 779 C CA . VAL A 1 92 ? 9.494 -13.980 -25.684 1.00 91.50 92 VAL A CA 1
ATOM 780 C C . VAL A 1 92 ? 9.588 -13.392 -27.088 1.00 91.50 92 VAL A C 1
ATOM 782 O O . VAL A 1 92 ? 9.072 -13.985 -28.030 1.00 91.50 92 VAL A O 1
ATOM 785 N N . TYR A 1 93 ? 10.238 -12.238 -27.233 1.00 89.56 93 TYR A N 1
ATOM 786 C CA . TYR A 1 93 ? 10.266 -11.476 -28.484 1.00 89.56 93 TYR A CA 1
ATOM 787 C C . TYR A 1 93 ? 11.637 -11.476 -29.166 1.00 89.56 93 TYR A C 1
ATOM 789 O O . TYR A 1 93 ? 11.745 -11.011 -30.296 1.00 89.56 93 TYR A O 1
ATOM 797 N N . GLY A 1 94 ? 12.683 -11.993 -28.512 1.00 88.50 94 GLY A N 1
ATOM 798 C CA . GLY A 1 94 ? 14.042 -12.011 -29.059 1.00 88.50 94 GLY A CA 1
ATOM 799 C C . GLY A 1 94 ? 14.738 -10.647 -29.067 1.00 88.50 94 GLY A C 1
ATOM 800 O O . GLY A 1 94 ? 15.843 -10.546 -29.593 1.00 88.50 94 GLY A O 1
ATOM 801 N N . ASP A 1 95 ? 14.122 -9.612 -28.486 1.00 84.44 95 ASP A N 1
ATOM 802 C CA . ASP A 1 95 ? 14.634 -8.240 -28.470 1.00 84.44 95 ASP A CA 1
ATOM 803 C C . ASP A 1 95 ? 14.637 -7.668 -27.042 1.00 84.44 95 ASP A C 1
ATOM 805 O O . ASP A 1 95 ? 13.618 -7.649 -26.348 1.00 84.44 95 ASP A O 1
ATOM 809 N N . GLU A 1 96 ? 15.802 -7.195 -26.597 1.00 78.38 96 GLU A N 1
ATOM 810 C CA . GLU A 1 96 ? 16.008 -6.564 -25.286 1.00 78.38 96 GLU A CA 1
ATOM 811 C C . GLU A 1 96 ? 15.647 -5.070 -25.267 1.00 78.38 96 GLU A C 1
ATOM 813 O O . GLU A 1 96 ? 15.457 -4.499 -24.186 1.00 78.38 96 GLU A O 1
ATOM 818 N N . ALA A 1 97 ? 15.563 -4.425 -26.435 1.00 78.88 97 ALA A N 1
ATOM 819 C CA . ALA A 1 97 ? 15.261 -3.000 -26.568 1.00 78.88 97 ALA A CA 1
ATOM 820 C C . ALA A 1 97 ? 13.756 -2.694 -26.493 1.00 78.88 97 ALA A C 1
ATOM 822 O O . ALA A 1 97 ? 13.366 -1.533 -26.345 1.00 78.88 97 ALA A O 1
ATOM 823 N N . LEU A 1 98 ? 12.908 -3.723 -26.557 1.00 77.44 98 LEU A N 1
ATOM 824 C CA . LEU A 1 98 ? 11.460 -3.588 -26.493 1.00 77.44 98 LEU A CA 1
ATOM 825 C C . LEU A 1 98 ? 11.015 -3.146 -25.084 1.00 77.44 98 LEU A C 1
ATOM 827 O O . LEU A 1 98 ? 10.982 -3.936 -24.135 1.00 77.44 98 LEU A O 1
ATOM 831 N N . ASP A 1 99 ? 10.637 -1.874 -24.934 1.00 79.62 99 ASP A N 1
ATOM 832 C CA . ASP A 1 99 ? 10.124 -1.339 -23.668 1.00 79.62 99 ASP A CA 1
ATOM 833 C C . ASP A 1 99 ? 8.657 -1.745 -23.438 1.00 79.62 99 ASP A C 1
ATOM 835 O O . ASP A 1 99 ? 7.703 -1.000 -23.678 1.00 79.62 99 ASP A O 1
ATOM 839 N N . LEU A 1 100 ? 8.472 -2.967 -22.938 1.00 80.19 100 LEU A N 1
ATOM 840 C CA . LEU A 1 100 ? 7.159 -3.522 -22.599 1.00 80.19 100 LEU A CA 1
ATOM 841 C C . LEU A 1 100 ? 6.422 -2.721 -21.514 1.00 80.19 100 LEU A C 1
ATOM 843 O O . LEU A 1 100 ? 5.190 -2.746 -21.453 1.00 80.19 100 LEU A O 1
ATOM 847 N N . LEU A 1 101 ? 7.140 -1.994 -20.651 1.00 78.69 101 LEU A N 1
ATOM 848 C CA . LEU A 1 101 ? 6.504 -1.132 -19.653 1.00 78.69 101 LEU A CA 1
ATOM 849 C C . LEU A 1 101 ? 5.873 0.090 -20.319 1.00 78.69 101 LEU A C 1
ATOM 851 O O . LEU A 1 101 ? 4.768 0.474 -19.949 1.00 78.69 101 LEU A O 1
ATOM 855 N N . ALA A 1 102 ? 6.528 0.680 -21.318 1.00 80.62 102 ALA A N 1
ATOM 856 C CA . ALA A 1 102 ? 5.933 1.758 -22.101 1.00 80.62 102 ALA A CA 1
ATOM 857 C C . ALA A 1 102 ? 4.691 1.275 -22.872 1.00 80.62 102 ALA A C 1
ATOM 859 O O . ALA A 1 102 ? 3.640 1.911 -22.794 1.00 80.62 102 ALA A O 1
ATOM 860 N N . LEU A 1 103 ? 4.781 0.109 -23.523 1.00 81.19 103 LEU A N 1
ATOM 861 C CA . LEU A 1 103 ? 3.663 -0.513 -24.245 1.00 81.19 103 LEU A CA 1
ATOM 862 C C . LEU A 1 103 ? 2.464 -0.814 -23.335 1.00 81.19 103 LEU A C 1
ATOM 864 O O . LEU A 1 103 ? 1.338 -0.431 -23.642 1.00 81.19 103 LEU A O 1
ATOM 868 N N . SER A 1 104 ? 2.694 -1.455 -22.188 1.00 82.75 104 SER A N 1
ATOM 869 C CA . SER A 1 104 ? 1.624 -1.778 -21.232 1.00 82.75 104 SER A CA 1
ATOM 870 C C . SER A 1 104 ? 0.985 -0.536 -20.610 1.00 82.75 104 SER A C 1
ATOM 872 O O . SER A 1 104 ? -0.224 -0.524 -20.386 1.00 82.75 104 SER A O 1
ATOM 874 N N . ARG A 1 105 ? 1.758 0.531 -20.366 1.00 85.06 105 ARG A N 1
ATOM 875 C CA . ARG A 1 105 ? 1.225 1.815 -19.885 1.00 85.06 105 ARG A CA 1
ATOM 876 C C . ARG A 1 105 ? 0.387 2.518 -20.946 1.00 85.06 105 ARG A C 1
ATOM 878 O O . ARG A 1 105 ? -0.662 3.047 -20.595 1.00 85.06 105 ARG A O 1
ATOM 885 N N . ALA A 1 106 ? 0.817 2.503 -22.208 1.00 85.38 106 ALA A N 1
ATOM 886 C CA . ALA A 1 106 ? 0.038 3.044 -23.322 1.00 85.38 106 ALA A CA 1
ATOM 887 C C . ALA A 1 106 ? -1.287 2.287 -23.475 1.00 85.38 106 ALA A C 1
ATOM 889 O O . ALA A 1 106 ? -2.349 2.901 -23.464 1.00 85.38 106 ALA A O 1
ATOM 890 N N . TYR A 1 107 ? -1.229 0.954 -23.467 1.00 85.38 107 TYR A N 1
ATOM 891 C CA . TYR A 1 107 ? -2.413 0.100 -23.506 1.00 85.38 107 TYR A CA 1
ATOM 892 C C . TYR A 1 107 ? -3.357 0.371 -22.324 1.00 85.38 107 TYR A C 1
ATOM 894 O O . TYR A 1 107 ? -4.546 0.607 -22.511 1.00 85.38 107 TYR A O 1
ATOM 902 N N . ALA A 1 108 ? -2.844 0.412 -21.091 1.00 88.38 108 ALA A N 1
ATOM 903 C CA . ALA A 1 108 ? -3.658 0.721 -19.915 1.00 88.38 108 ALA A CA 1
ATOM 904 C C . ALA A 1 108 ? -4.289 2.122 -19.989 1.00 88.38 108 ALA A C 1
ATOM 906 O O . ALA A 1 108 ? -5.446 2.287 -19.609 1.00 88.38 108 ALA A O 1
ATOM 907 N N . ALA A 1 109 ? -3.559 3.122 -20.491 1.00 89.69 109 ALA A N 1
ATOM 908 C CA . ALA A 1 109 ? -4.081 4.471 -20.680 1.00 89.69 109 ALA A CA 1
ATOM 909 C C . ALA A 1 109 ? -5.210 4.508 -21.720 1.00 89.69 109 ALA A C 1
ATOM 911 O O . ALA A 1 109 ? -6.218 5.172 -21.491 1.00 89.69 109 ALA A O 1
ATOM 912 N N . GLU A 1 110 ? -5.088 3.758 -22.817 1.00 88.50 110 GLU A N 1
ATOM 913 C CA . GLU A 1 110 ? -6.166 3.599 -23.797 1.00 88.50 110 GLU A CA 1
ATOM 914 C C . GLU A 1 110 ? -7.409 2.973 -23.162 1.00 88.50 110 GLU A C 1
ATOM 916 O O . GLU A 1 110 ? -8.501 3.523 -23.293 1.00 88.50 110 GLU A O 1
ATOM 921 N N . TRP A 1 111 ? -7.258 1.897 -22.387 1.00 87.81 111 TRP A N 1
ATOM 922 C CA . TRP A 1 111 ? -8.383 1.277 -21.678 1.00 87.81 111 TRP A CA 1
ATOM 923 C C . TRP A 1 111 ? -9.027 2.198 -20.647 1.00 87.81 111 TRP A C 1
ATOM 925 O O . TRP A 1 111 ? -10.251 2.213 -20.530 1.00 87.81 111 TRP A O 1
ATOM 935 N N . ILE A 1 112 ? -8.236 2.988 -19.919 1.00 90.31 112 ILE A N 1
ATOM 936 C CA . ILE A 1 112 ? -8.752 3.985 -18.974 1.00 90.31 112 ILE A CA 1
ATOM 937 C C . ILE A 1 112 ? -9.529 5.068 -19.720 1.00 90.31 112 ILE A C 1
ATOM 939 O O . ILE A 1 112 ? -10.633 5.408 -19.301 1.00 90.31 112 ILE A O 1
ATOM 943 N N . ASN A 1 113 ? -9.000 5.577 -20.833 1.00 91.38 113 ASN A N 1
ATOM 944 C CA . ASN A 1 113 ? -9.681 6.578 -21.651 1.00 91.38 113 ASN A CA 1
ATOM 945 C C . ASN A 1 113 ? -10.988 6.027 -22.228 1.00 91.38 113 ASN A C 1
ATOM 947 O O . ASN A 1 113 ? -12.015 6.695 -22.157 1.00 91.38 113 ASN A O 1
ATOM 951 N N . VAL A 1 114 ? -10.988 4.791 -22.730 1.00 91.44 114 VAL A N 1
ATOM 952 C CA . VAL A 1 114 ? -12.196 4.124 -23.233 1.00 91.44 114 VAL A CA 1
ATOM 953 C C . VAL A 1 114 ? -13.205 3.900 -22.111 1.00 91.44 114 VAL A C 1
ATOM 955 O O . VAL A 1 114 ? -14.384 4.197 -22.290 1.00 91.44 114 VAL A O 1
ATOM 958 N N . ALA A 1 115 ? -12.772 3.427 -20.942 1.00 90.00 115 ALA A N 1
ATOM 959 C CA . ALA A 1 115 ? -13.644 3.226 -19.789 1.00 90.00 115 ALA A CA 1
ATOM 960 C C . ALA A 1 115 ? -14.232 4.552 -19.288 1.00 90.00 115 ALA A C 1
ATOM 962 O O . ALA A 1 115 ? -15.417 4.615 -18.974 1.00 90.00 115 ALA A O 1
ATOM 963 N N . TRP A 1 116 ? -13.431 5.618 -19.269 1.00 88.75 116 TRP A N 1
ATOM 964 C CA . TRP A 1 116 ? -13.856 6.967 -18.914 1.00 88.75 116 TRP A CA 1
ATOM 965 C C . TRP A 1 116 ? -14.888 7.509 -19.903 1.00 88.75 116 TRP A C 1
ATOM 967 O O . TRP A 1 116 ? -15.965 7.932 -19.493 1.00 88.75 116 TRP A O 1
ATOM 977 N N . LEU A 1 117 ? -14.611 7.433 -21.207 1.00 89.88 117 LEU A N 1
ATOM 978 C CA . LEU A 1 117 ? -15.544 7.853 -22.254 1.00 89.88 117 LEU A CA 1
ATOM 979 C C . LEU A 1 117 ? -16.838 7.035 -22.218 1.00 89.88 117 LEU A C 1
ATOM 981 O O . LEU A 1 117 ? -17.923 7.602 -22.305 1.00 89.88 117 LEU A O 1
ATOM 985 N N . SER A 1 118 ? -16.738 5.722 -22.011 1.00 87.62 118 SER A N 1
ATOM 986 C CA . SER A 1 118 ? -17.896 4.832 -21.875 1.00 87.62 118 SER A CA 1
ATOM 987 C C . SER A 1 118 ? -18.724 5.189 -20.644 1.00 87.62 118 SER A C 1
ATOM 989 O O . SER A 1 118 ? -19.945 5.298 -20.732 1.00 87.62 118 SER A O 1
ATOM 991 N N . PHE A 1 119 ? -18.067 5.446 -19.512 1.00 89.19 119 PHE A N 1
ATOM 992 C CA . PHE A 1 119 ? -18.710 5.882 -18.278 1.00 89.19 119 PHE A CA 1
ATOM 993 C C . PHE A 1 119 ? -19.457 7.207 -18.469 1.00 89.19 119 PHE A C 1
ATOM 995 O O . PHE A 1 119 ? -20.635 7.287 -18.135 1.00 89.19 119 PHE A O 1
ATOM 1002 N N . TRP A 1 120 ? -18.835 8.217 -19.083 1.00 81.50 120 TRP A N 1
ATOM 1003 C CA . TRP A 1 120 ? -19.493 9.501 -19.355 1.00 81.50 120 TRP A CA 1
ATOM 1004 C C . TRP A 1 120 ? -20.588 9.412 -20.422 1.00 81.50 120 TRP A C 1
ATOM 1006 O O . TRP A 1 120 ? -21.611 10.088 -20.302 1.00 81.50 120 TRP A O 1
ATOM 1016 N N . SER A 1 121 ? -20.433 8.533 -21.416 1.00 78.00 121 SER A N 1
ATOM 1017 C CA . SER A 1 121 ? -21.489 8.249 -22.396 1.00 78.00 121 SER A CA 1
ATOM 1018 C C . SER A 1 121 ? -22.726 7.618 -21.741 1.00 78.00 121 SER A C 1
ATOM 1020 O O . SER A 1 121 ? -23.850 7.949 -22.108 1.00 78.00 121 SER A O 1
ATOM 1022 N N . LEU A 1 122 ? -22.526 6.782 -20.712 1.00 80.75 122 LEU A N 1
ATOM 1023 C CA . LEU A 1 122 ? -23.584 6.157 -19.913 1.00 80.75 122 LEU A CA 1
ATOM 1024 C C . LEU A 1 122 ? -24.212 7.114 -18.890 1.00 80.75 122 LEU A C 1
ATOM 1026 O O . LEU A 1 122 ? -25.403 7.010 -18.610 1.00 80.75 122 LEU A O 1
ATOM 1030 N N . VAL A 1 123 ? -23.429 8.041 -18.332 1.00 82.62 123 VAL A N 1
ATOM 1031 C CA . VAL A 1 123 ? -23.872 9.012 -17.311 1.00 82.62 123 VAL A CA 1
ATOM 1032 C C . VAL A 1 123 ? -24.692 10.170 -17.907 1.00 82.62 123 VAL A C 1
ATOM 1034 O O . VAL A 1 123 ? -25.359 10.890 -17.169 1.00 82.62 123 VAL A O 1
ATOM 1037 N N . GLY A 1 124 ? -24.772 10.286 -19.237 1.00 67.38 124 GLY A N 1
ATOM 1038 C CA . GLY A 1 124 ? -25.836 11.057 -19.884 1.00 67.38 124 GLY A CA 1
ATOM 1039 C C . GLY A 1 124 ? -25.456 12.464 -20.337 1.00 67.38 124 GLY A C 1
ATOM 1040 O O . GLY A 1 124 ? -26.291 13.362 -20.302 1.00 67.38 124 GLY A O 1
ATOM 1041 N N . THR A 1 125 ? -24.244 12.663 -20.854 1.00 60.84 125 THR A N 1
ATOM 1042 C CA . THR A 1 125 ? -23.974 13.795 -21.758 1.00 60.84 125 THR A CA 1
ATOM 1043 C C . THR A 1 125 ? -23.863 13.305 -23.194 1.00 60.84 125 THR A C 1
ATOM 1045 O O . THR A 1 125 ? -22.810 13.375 -23.820 1.00 60.84 125 THR A O 1
ATOM 1048 N N . ALA A 1 126 ? -24.989 12.847 -23.744 1.00 53.59 126 ALA A N 1
ATOM 1049 C CA . ALA A 1 126 ? -25.214 12.876 -25.185 1.00 53.59 126 ALA A CA 1
ATOM 1050 C C . ALA A 1 126 ? -25.557 14.320 -25.603 1.00 53.59 126 ALA A C 1
ATOM 1052 O O . ALA A 1 126 ? -26.652 14.602 -26.082 1.00 53.59 126 ALA A O 1
ATOM 1053 N N . SER A 1 127 ? -24.655 15.278 -25.372 1.00 54.50 127 SER A N 1
ATOM 1054 C CA . SER A 1 127 ? -24.781 16.597 -25.991 1.00 54.50 127 SER A CA 1
ATOM 1055 C C . SER A 1 127 ? -24.113 16.537 -27.358 1.00 54.50 127 SER A C 1
ATOM 1057 O O . SER A 1 127 ? -22.893 16.639 -27.449 1.00 54.50 127 SER A O 1
ATOM 1059 N N . ARG A 1 128 ? -24.948 16.297 -28.381 1.00 53.94 128 ARG A N 1
ATOM 1060 C CA . ARG A 1 128 ? -24.753 16.606 -29.809 1.00 53.94 128 ARG A CA 1
ATOM 1061 C C . ARG A 1 128 ? -23.300 16.873 -30.220 1.00 53.94 128 ARG A C 1
ATOM 1063 O O . ARG A 1 128 ? -22.834 18.008 -30.183 1.00 53.94 128 ARG A O 1
ATOM 1070 N N . VAL A 1 129 ? -22.635 15.837 -30.718 1.00 54.38 129 VAL A N 1
ATOM 1071 C CA . VAL A 1 129 ? -21.640 16.033 -31.775 1.00 54.38 129 VAL A CA 1
ATOM 1072 C C . VAL A 1 129 ? -22.457 16.221 -33.053 1.00 54.38 129 VAL A C 1
ATOM 1074 O O . VAL A 1 129 ? -22.892 15.240 -33.652 1.00 54.38 129 VAL A O 1
ATOM 1077 N N . GLU A 1 130 ? -22.787 17.470 -33.387 1.00 49.88 130 GLU A N 1
ATOM 1078 C CA . GLU A 1 130 ? -23.281 17.792 -34.728 1.00 49.88 130 GLU A CA 1
ATOM 1079 C C . GLU A 1 130 ? -22.084 17.993 -35.653 1.00 49.88 130 GLU A C 1
ATOM 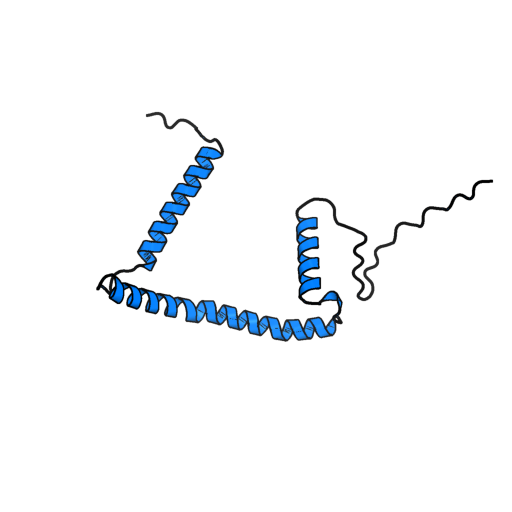1081 O O . GLU A 1 130 ? -21.090 18.617 -35.276 1.00 49.88 130 GLU A O 1
ATOM 1086 N N . LEU A 1 131 ? -22.216 17.360 -36.817 1.00 43.59 131 LEU A N 1
ATOM 1087 C CA . LEU A 1 131 ? -21.360 17.435 -37.994 1.00 43.59 131 LEU A CA 1
ATOM 1088 C C . LEU A 1 131 ? -21.282 18.857 -38.557 1.00 43.59 131 LEU A C 1
ATOM 1090 O O . LEU A 1 131 ? -22.310 19.569 -38.488 1.00 43.59 131 LEU A O 1
#

Radius of gyration: 28.08 Å; chains: 1; bounding box: 68×32×80 Å

InterPro domains:
  IPR024512 Small subunit of serine palmitoyltransferase-like [PF11779] (32-82)

Sequence (131 aa):
MPRTHDAAPAPTSYRLGGIVRYDKMPPRGIRRFLWKKCLQVDAHLCFAMLEWWEALLIAFIVLPVTLFFWYSCYAYFPGHIRYLTRRYAYYVYGDEALDLLALSRAYAAEWINVAWLSFWSLVGTASRVEL

pLDDT: mean 79.32, std 13.86, range [43.59, 96.88]

Organism: NCBI:txid1672016